Protein AF-A0A350F0K0-F1 (afdb_monomer)

Foldseek 3Di:
DDDDPPPPPDQPDAPPQQADAPVVQVVVLVDDPVLVVQDDPPDHLSRSLVSCVVVVNVSSNVSSVQSRGDPLVNLVVVLVVCVVVVVPDDPVRVVVSVLSVVCNVPVDPVSVVD

Mean predicted aligned error: 8.16 Å

pLDDT: mean 86.48, std 14.52, range [38.59, 97.69]

Sequence (114 aa):
MLSKLLGLVTPAPPLTNVKAPVAELLPRMNASPEAASLYQPGQSTGEYLQLLEKNQKPMESVNLLAHGMPEKDSVKWASESSKMVGDKLTPEDQQAVAAADKWLADPSPANQAA

Solvent-accessible surface area (backbone atoms only — not comparable to full-atom values): 6918 Å² total; per-residue (Å²): 134,92,76,79,87,72,76,76,78,70,78,68,74,78,54,86,65,47,75,55,57,47,82,76,37,50,82,74,39,74,52,51,74,72,61,55,66,69,63,58,93,90,55,49,55,47,59,49,41,52,50,28,57,76,66,72,31,64,68,49,38,50,31,51,55,65,67,20,30,50,68,69,59,50,52,48,52,52,39,57,56,50,57,77,48,51,91,75,52,52,76,68,53,50,49,52,41,51,38,47,52,50,19,72,75,45,80,42,75,72,41,74,76,100

Secondary structure (DSSP, 8-state):
---------PPPPP-TT--S-HHHHTTTTT--HHHHHT--TT--HHHHHHHHHHTT-HHHHHHHHHHHS-HHHHHHHHHHHHHTTGGG--HHHHHHHHHHHHHHH---HHHH--

Radius of gyration: 18.77 Å; Cα contacts (8 Å, |Δi|>4): 92; chains: 1; bounding box: 59×38×41 Å

Structure (mmCIF, N/CA/C/O backbone):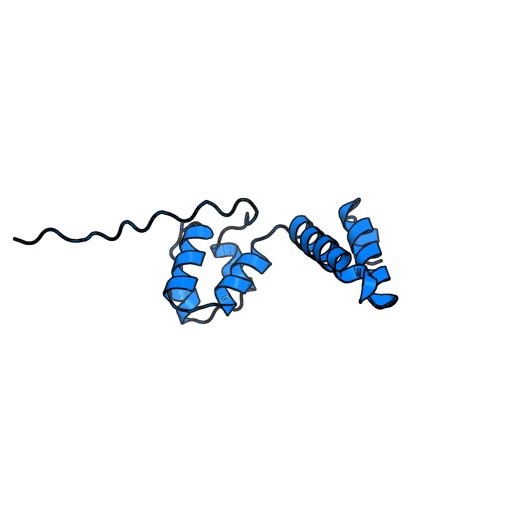
data_AF-A0A350F0K0-F1
#
_entry.id   AF-A0A350F0K0-F1
#
loop_
_atom_site.group_PDB
_atom_site.id
_atom_site.type_symbol
_atom_site.label_atom_id
_atom_site.label_alt_id
_atom_site.label_comp_id
_atom_site.label_asym_id
_atom_site.label_entity_id
_atom_site.label_seq_id
_atom_site.pdbx_PDB_ins_code
_atom_site.Cartn_x
_atom_site.Cartn_y
_atom_site.Cartn_z
_atom_site.occupancy
_atom_site.B_iso_or_equiv
_atom_site.auth_seq_id
_atom_site.auth_comp_id
_atom_site.auth_asym_id
_atom_site.auth_atom_id
_atom_site.pdbx_PDB_model_num
ATOM 1 N N . MET A 1 1 ? -40.916 23.246 15.969 1.00 38.59 1 MET A N 1
ATOM 2 C CA . MET A 1 1 ? -40.594 21.812 16.143 1.00 38.59 1 MET A CA 1
ATOM 3 C C . MET A 1 1 ? -39.728 21.394 14.956 1.00 38.59 1 MET A C 1
ATOM 5 O O . MET A 1 1 ? -40.249 21.238 13.868 1.00 38.59 1 MET A O 1
ATOM 9 N N . LEU A 1 2 ? -38.407 21.589 15.008 1.00 47.00 2 LEU A N 1
ATOM 10 C CA . LEU A 1 2 ? -37.420 20.564 15.393 1.00 47.00 2 LEU A CA 1
ATOM 11 C C . LEU A 1 2 ? -37.638 19.224 14.667 1.00 47.00 2 LEU A C 1
ATOM 13 O O . LEU A 1 2 ? -38.220 18.297 15.216 1.00 47.00 2 LEU A O 1
ATOM 17 N N . SER A 1 3 ? -37.124 19.114 13.443 1.00 39.88 3 SER A N 1
ATOM 18 C CA . SER A 1 3 ? -36.725 17.827 12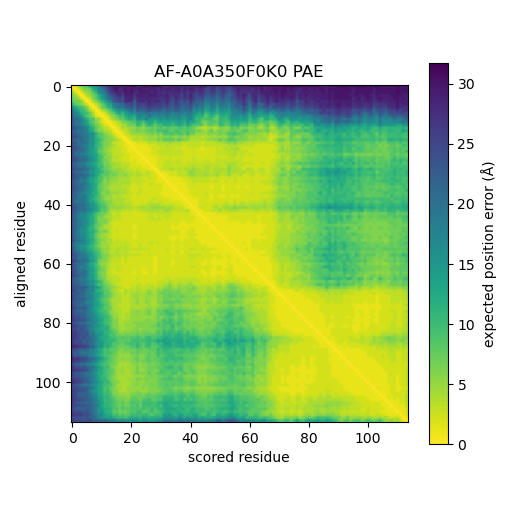.870 1.00 39.88 3 SER A CA 1
ATOM 19 C C . SER A 1 3 ? -35.361 17.994 12.222 1.00 39.88 3 SER A C 1
ATOM 21 O O . SER A 1 3 ? -35.142 18.835 11.355 1.00 39.88 3 SER A O 1
ATOM 23 N N . LYS A 1 4 ? -34.422 17.254 12.800 1.00 46.91 4 LYS A N 1
ATOM 24 C CA . LYS A 1 4 ? -32.991 17.267 12.552 1.00 46.91 4 LYS A CA 1
ATOM 25 C C . LYS A 1 4 ? -32.715 16.901 11.093 1.00 46.91 4 LYS A C 1
ATOM 27 O O . LYS A 1 4 ? -33.122 15.833 10.646 1.00 46.91 4 LYS A O 1
ATOM 32 N N . LEU A 1 5 ? -31.948 17.745 10.407 1.00 44.69 5 LEU A N 1
ATOM 33 C CA . LEU A 1 5 ? -31.092 17.338 9.295 1.00 44.69 5 LEU A CA 1
ATOM 34 C C . LEU A 1 5 ? -30.066 16.340 9.852 1.00 44.69 5 LEU A C 1
ATOM 36 O O . LEU A 1 5 ? -28.963 16.707 10.248 1.00 44.69 5 LEU A O 1
ATOM 40 N N . LEU A 1 6 ? -30.469 15.076 9.975 1.00 46.47 6 LEU A N 1
ATOM 41 C CA . LEU A 1 6 ? -29.542 13.966 10.113 1.00 46.47 6 LEU A CA 1
ATOM 42 C C . LEU A 1 6 ? -28.835 13.861 8.764 1.00 46.47 6 LEU A C 1
ATOM 44 O O . LEU A 1 6 ? -29.379 13.305 7.814 1.00 46.47 6 LEU A O 1
ATOM 48 N N . GLY A 1 7 ? -27.653 14.469 8.670 1.00 42.28 7 GLY A N 1
ATOM 49 C CA . GLY A 1 7 ? -26.710 14.174 7.604 1.00 42.28 7 GLY A CA 1
ATOM 50 C C . GLY A 1 7 ? -26.439 12.678 7.645 1.00 42.28 7 GLY A C 1
ATOM 51 O O . GLY A 1 7 ? -25.726 12.202 8.527 1.00 42.28 7 GLY A O 1
ATOM 52 N N . LEU A 1 8 ? -27.088 11.937 6.750 1.00 41.06 8 LEU A N 1
ATOM 53 C CA . LEU A 1 8 ? -26.816 10.529 6.530 1.00 41.06 8 LEU A CA 1
ATOM 54 C C . LEU A 1 8 ? -25.362 10.449 6.069 1.00 41.06 8 LEU A C 1
ATOM 56 O O . LEU A 1 8 ? -25.057 10.741 4.914 1.00 41.06 8 LEU A O 1
ATOM 60 N N . VAL A 1 9 ? -24.460 10.112 6.995 1.00 51.81 9 VAL A N 1
ATOM 61 C CA . VAL A 1 9 ? -23.130 9.622 6.643 1.00 51.81 9 VAL A CA 1
ATOM 62 C C . VAL A 1 9 ? -23.395 8.348 5.865 1.00 51.81 9 VAL A C 1
ATOM 64 O O . VAL A 1 9 ? -23.792 7.328 6.427 1.00 51.81 9 VAL A O 1
ATOM 67 N N . THR A 1 10 ? -23.305 8.446 4.546 1.00 53.47 10 THR A N 1
ATOM 68 C CA . THR A 1 10 ? -23.336 7.272 3.691 1.00 53.47 10 THR A CA 1
ATOM 69 C C . THR A 1 10 ? -22.094 6.465 4.055 1.00 53.47 10 THR A C 1
ATOM 71 O O . THR A 1 10 ? -21.005 7.043 4.075 1.00 53.47 10 THR A O 1
ATOM 74 N N . PRO A 1 11 ? -22.224 5.177 4.415 1.00 61.97 11 PRO A N 1
ATOM 75 C CA . PRO A 1 11 ? -21.050 4.368 4.699 1.00 61.97 11 PRO A CA 1
ATOM 76 C C . PRO A 1 11 ? -20.166 4.372 3.451 1.00 61.97 11 PRO A C 1
ATOM 78 O O . PRO A 1 11 ? -20.666 4.131 2.348 1.00 61.97 11 PRO A O 1
ATOM 81 N N . ALA A 1 12 ? -18.877 4.699 3.607 1.00 62.34 12 ALA A N 1
ATOM 82 C CA . ALA A 1 12 ? -17.955 4.644 2.482 1.00 62.34 12 ALA A CA 1
ATOM 83 C C . ALA A 1 12 ? -17.977 3.231 1.885 1.00 62.34 12 ALA A C 1
ATOM 85 O O . ALA A 1 12 ? -18.099 2.249 2.630 1.00 62.34 12 ALA A O 1
ATOM 86 N N . PRO A 1 13 ? -17.879 3.114 0.552 1.00 66.69 13 PRO A N 1
ATOM 87 C CA . PRO A 1 13 ? -17.793 1.816 -0.086 1.00 66.69 13 PRO A CA 1
ATOM 88 C C . PRO A 1 13 ? -16.628 1.017 0.517 1.00 66.69 13 PRO A C 1
ATOM 90 O O . PRO A 1 13 ? -15.599 1.597 0.883 1.00 66.69 13 PRO A O 1
ATOM 93 N N . PRO A 1 14 ? -16.776 -0.309 0.647 1.00 70.56 14 PRO A N 1
ATOM 94 C CA . PRO A 1 14 ? -15.747 -1.138 1.248 1.00 70.56 14 PRO A CA 1
ATOM 95 C C . PRO A 1 14 ? -14.453 -1.045 0.435 1.00 70.56 14 PRO A C 1
ATOM 97 O O . PRO A 1 14 ? -14.461 -1.153 -0.793 1.00 70.56 14 PRO A O 1
ATOM 100 N N . LEU A 1 15 ? -13.328 -0.877 1.130 1.00 80.12 15 LEU A N 1
ATOM 101 C CA . LEU A 1 15 ? -12.002 -0.931 0.521 1.00 80.12 15 LEU A CA 1
ATOM 102 C C . LEU A 1 15 ? -11.700 -2.387 0.143 1.00 80.12 15 LEU A C 1
ATOM 104 O O . LEU A 1 15 ? -11.304 -3.184 0.986 1.00 80.12 15 LEU A O 1
ATOM 108 N N . THR A 1 16 ? -11.894 -2.756 -1.123 1.00 79.38 16 THR A N 1
ATOM 109 C CA . THR A 1 16 ? -11.771 -4.157 -1.576 1.00 79.38 16 THR A CA 1
ATOM 110 C C . THR A 1 16 ? -10.337 -4.684 -1.570 1.00 79.38 16 THR A C 1
ATOM 112 O O . THR A 1 16 ? -10.121 -5.891 -1.458 1.00 79.38 16 THR A O 1
ATOM 115 N N . ASN A 1 17 ? -9.356 -3.786 -1.681 1.00 78.62 17 ASN A N 1
ATOM 116 C CA . ASN A 1 17 ? -7.938 -4.138 -1.761 1.00 78.62 17 ASN A CA 1
ATOM 117 C C . ASN A 1 17 ? -7.205 -3.980 -0.424 1.00 78.62 17 ASN A C 1
ATOM 119 O O . ASN A 1 17 ? -6.057 -4.393 -0.320 1.00 78.62 17 ASN A O 1
ATOM 123 N N . VAL A 1 18 ? -7.851 -3.423 0.605 1.00 83.88 18 VAL A N 1
ATOM 124 C CA . VAL A 1 18 ? -7.279 -3.333 1.952 1.00 83.88 18 VAL A CA 1
ATOM 125 C C . VAL A 1 18 ? -7.859 -4.458 2.796 1.00 83.88 18 VAL A C 1
ATOM 127 O O . VAL A 1 18 ? -9.027 -4.422 3.172 1.00 83.88 18 VAL A O 1
ATOM 130 N N . LYS A 1 19 ? -7.048 -5.487 3.052 1.00 80.62 19 LYS A N 1
ATOM 131 C CA . LYS A 1 19 ? -7.514 -6.746 3.661 1.00 80.62 19 LYS A CA 1
ATOM 132 C C . LYS A 1 19 ? -7.128 -6.894 5.129 1.00 80.62 19 LYS A C 1
ATOM 134 O O . LYS A 1 19 ? -7.759 -7.668 5.841 1.00 80.62 19 LYS A O 1
ATOM 139 N N . ALA A 1 20 ? -6.096 -6.182 5.571 1.00 85.31 20 ALA A N 1
ATOM 140 C CA . ALA A 1 20 ? -5.612 -6.275 6.940 1.00 85.31 20 ALA A CA 1
ATOM 141 C C . ALA A 1 20 ? -6.556 -5.549 7.926 1.00 85.31 20 ALA A C 1
ATOM 143 O O . ALA A 1 20 ? -6.992 -4.427 7.635 1.00 85.31 20 ALA A O 1
ATOM 144 N N . PRO A 1 21 ? -6.856 -6.145 9.096 1.00 88.88 21 PRO A N 1
ATOM 145 C CA . PRO A 1 21 ? -7.576 -5.473 10.174 1.00 88.88 21 PRO A CA 1
ATOM 146 C C . PRO A 1 21 ? -6.814 -4.250 10.692 1.00 88.88 21 PRO A C 1
ATOM 148 O O . PRO A 1 21 ? -5.600 -4.302 10.877 1.00 88.88 21 PRO A O 1
ATOM 151 N N . VAL A 1 22 ? -7.527 -3.173 11.035 1.00 89.75 22 VAL A N 1
ATOM 152 C CA . VAL A 1 22 ? -6.918 -1.930 11.553 1.00 89.75 22 VAL A CA 1
ATOM 153 C C . VAL A 1 22 ? -6.015 -2.183 12.765 1.00 89.75 22 VAL A C 1
ATOM 155 O O . VAL A 1 22 ? -4.926 -1.620 12.845 1.00 89.75 22 VAL A O 1
ATOM 158 N N . ALA A 1 23 ? -6.416 -3.078 13.674 1.00 89.94 23 ALA A N 1
ATOM 159 C CA . ALA A 1 23 ? -5.618 -3.442 14.847 1.00 89.94 23 ALA A CA 1
ATOM 160 C C . ALA A 1 23 ? -4.209 -3.961 14.497 1.00 89.94 23 ALA A C 1
ATOM 162 O O . ALA A 1 23 ? -3.265 -3.698 15.237 1.00 89.94 23 ALA A O 1
ATOM 163 N N . GLU A 1 24 ? -4.054 -4.665 13.373 1.00 89.62 24 GLU A N 1
ATOM 164 C CA . GLU A 1 24 ? -2.758 -5.175 12.904 1.00 89.62 24 GLU A CA 1
ATOM 165 C C . GLU A 1 24 ? -1.917 -4.091 12.215 1.00 89.62 24 GLU A C 1
ATOM 167 O O . GLU A 1 24 ? -0.690 -4.195 12.143 1.00 89.62 24 GLU A O 1
ATOM 172 N N . LEU A 1 25 ? -2.574 -3.044 11.712 1.00 89.19 25 LEU A N 1
ATOM 173 C CA . LEU A 1 25 ? -1.947 -1.939 10.992 1.00 89.19 25 LEU A CA 1
ATOM 174 C C . LEU A 1 25 ? -1.444 -0.840 11.925 1.00 89.19 25 LEU A C 1
ATOM 176 O O . LEU A 1 25 ? -0.398 -0.256 11.649 1.00 89.19 25 LEU A O 1
ATOM 180 N N . LEU A 1 26 ? -2.132 -0.588 13.043 1.00 89.19 26 LEU A N 1
ATOM 181 C CA . LEU A 1 26 ? -1.790 0.484 13.985 1.00 89.19 26 LEU A CA 1
ATOM 182 C C . LEU A 1 26 ? -0.302 0.517 14.395 1.00 89.19 26 LEU A C 1
ATOM 184 O O . LEU A 1 26 ? 0.284 1.600 14.337 1.00 89.19 26 LEU A O 1
ATOM 188 N N . PRO A 1 27 ? 0.359 -0.615 14.727 1.00 89.06 27 PRO A N 1
ATOM 189 C CA . PRO A 1 27 ? 1.783 -0.605 15.070 1.00 89.06 27 PRO A CA 1
ATOM 190 C C . PRO A 1 27 ? 2.705 -0.241 13.895 1.00 89.06 27 PRO A C 1
ATOM 192 O O . PRO A 1 27 ? 3.824 0.209 14.114 1.00 89.06 27 PRO A O 1
ATOM 195 N N . ARG A 1 28 ? 2.257 -0.452 12.650 1.00 88.38 28 ARG A N 1
ATOM 196 C CA . ARG A 1 28 ? 3.033 -0.198 11.422 1.00 88.38 28 ARG A CA 1
ATOM 197 C C . ARG A 1 28 ? 2.872 1.236 10.926 1.00 88.38 28 ARG A C 1
ATOM 199 O O . ARG A 1 28 ? 3.797 1.791 10.355 1.00 88.38 28 ARG A O 1
ATOM 206 N N . MET A 1 29 ? 1.713 1.840 11.186 1.00 88.19 29 MET A N 1
ATOM 207 C CA . MET A 1 29 ? 1.349 3.168 10.691 1.00 88.19 29 MET A CA 1
ATOM 208 C C . MET A 1 29 ? 2.111 4.327 11.344 1.00 88.19 29 MET A C 1
ATOM 210 O O . MET A 1 29 ? 2.009 5.448 10.845 1.00 88.19 29 MET A O 1
ATOM 214 N N . ASN A 1 30 ? 2.811 4.089 12.462 1.00 85.25 30 ASN A N 1
ATOM 215 C CA . ASN A 1 30 ? 3.396 5.142 13.302 1.00 85.25 30 ASN A CA 1
ATOM 216 C C . ASN A 1 30 ? 2.380 6.270 13.593 1.00 85.25 30 ASN A C 1
ATOM 218 O O . ASN A 1 30 ? 2.663 7.454 13.407 1.00 85.25 30 ASN A O 1
ATOM 222 N N . ALA A 1 31 ? 1.151 5.885 13.953 1.00 87.19 31 ALA A N 1
ATOM 223 C CA . ALA A 1 31 ? 0.046 6.817 14.129 1.00 87.19 31 ALA A CA 1
ATOM 224 C C . ALA A 1 31 ? 0.290 7.748 15.325 1.00 87.19 31 ALA A C 1
ATOM 226 O O . ALA A 1 31 ? 0.749 7.311 16.384 1.00 87.19 31 ALA A O 1
ATOM 227 N N . SER A 1 32 ? -0.077 9.023 15.173 1.00 91.50 32 SER A N 1
ATOM 228 C CA . SER A 1 32 ? -0.106 9.958 16.299 1.00 91.50 32 SER A CA 1
ATOM 229 C C . SER A 1 32 ? -1.045 9.456 17.413 1.00 91.50 32 SER A C 1
ATOM 231 O O . SER A 1 32 ? -2.028 8.766 17.114 1.00 91.50 32 SER A O 1
ATOM 233 N N . PRO A 1 33 ? -0.803 9.792 18.698 1.00 92.12 33 PRO A N 1
ATOM 234 C CA . PRO A 1 33 ? -1.694 9.397 19.793 1.00 92.12 33 PRO A CA 1
ATOM 235 C C . PRO A 1 33 ? -3.151 9.810 19.556 1.00 92.12 33 PRO A C 1
ATOM 237 O O . PRO A 1 33 ? -4.074 9.065 19.891 1.00 92.12 33 PRO A O 1
ATOM 240 N N . GLU A 1 34 ? -3.369 10.965 18.923 1.00 92.75 34 GLU A N 1
ATOM 241 C CA . GLU A 1 34 ? -4.697 11.444 18.550 1.00 92.75 34 GLU A CA 1
ATOM 242 C C . GLU A 1 34 ? -5.346 10.527 17.511 1.00 92.75 34 GLU A C 1
ATOM 244 O O . GLU A 1 34 ? -6.506 10.163 17.669 1.00 92.75 34 GLU A O 1
ATOM 249 N N . ALA A 1 35 ? -4.611 10.122 16.470 1.00 92.75 35 ALA A N 1
ATOM 250 C CA . ALA A 1 35 ? -5.126 9.227 15.436 1.00 92.75 35 ALA A CA 1
ATOM 251 C C . ALA A 1 35 ? -5.382 7.809 15.972 1.00 92.75 35 ALA A C 1
ATOM 253 O O . ALA A 1 35 ? -6.407 7.203 15.650 1.00 92.75 35 ALA A O 1
ATOM 254 N N . ALA A 1 36 ? -4.497 7.292 16.827 1.00 92.25 36 ALA A N 1
ATOM 255 C CA . ALA A 1 36 ? -4.667 5.991 17.471 1.00 92.25 36 ALA A CA 1
ATOM 256 C C . ALA A 1 36 ? -5.916 5.960 18.369 1.00 92.25 36 ALA A C 1
ATOM 258 O O . ALA A 1 36 ? -6.651 4.976 18.374 1.00 92.25 36 ALA A O 1
ATOM 259 N N . SER A 1 37 ? -6.205 7.067 19.062 1.00 94.00 37 SER A N 1
ATOM 260 C CA . SER A 1 37 ? -7.375 7.197 19.943 1.00 94.00 37 SER A CA 1
ATOM 261 C C . SER A 1 37 ? -8.716 7.236 19.197 1.00 94.00 37 SER A C 1
ATOM 263 O O . SER A 1 37 ? -9.764 7.045 19.813 1.00 94.00 37 SER A O 1
ATOM 265 N N . LEU A 1 38 ? -8.711 7.479 17.879 1.00 94.19 38 LEU A N 1
ATOM 266 C CA . LEU A 1 38 ? -9.922 7.431 17.051 1.00 94.19 38 LEU A CA 1
ATOM 267 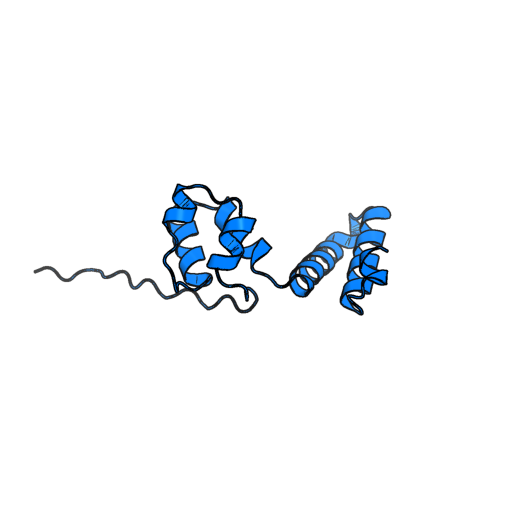C C . LEU A 1 38 ? -10.385 5.996 16.766 1.00 94.19 38 LEU A C 1
ATOM 269 O O . LEU A 1 38 ? -11.561 5.796 16.462 1.00 94.19 38 LEU A O 1
ATOM 273 N N . TYR A 1 39 ? -9.482 5.013 16.843 1.00 94.12 39 TYR A N 1
ATOM 274 C CA . TYR A 1 39 ? -9.807 3.621 16.551 1.00 94.12 39 TYR A CA 1
ATOM 275 C C . TYR A 1 39 ? -10.649 2.999 17.669 1.00 94.12 39 TYR A C 1
ATOM 277 O O . TYR A 1 39 ? -10.365 3.160 18.855 1.00 94.12 39 TYR A O 1
ATOM 285 N N . GLN A 1 40 ? -11.666 2.237 17.276 1.00 92.69 40 GLN A N 1
ATOM 286 C CA . GLN A 1 40 ? -12.476 1.411 18.162 1.00 92.69 40 GLN A CA 1
ATOM 287 C C . GLN A 1 40 ? -12.387 -0.059 17.727 1.00 92.69 40 GLN A C 1
ATOM 289 O O . GLN A 1 40 ? -12.485 -0.344 16.529 1.00 92.69 40 GLN A O 1
ATOM 294 N N . PRO A 1 41 ? -12.239 -1.014 18.666 1.00 90.50 41 PRO A N 1
ATOM 295 C CA . PRO A 1 41 ? -12.209 -2.436 18.337 1.00 90.50 41 PRO A CA 1
ATOM 296 C C . PRO A 1 41 ? -13.412 -2.868 17.491 1.00 90.50 41 PRO A C 1
ATOM 298 O O . PRO A 1 41 ? -14.555 -2.557 17.818 1.00 90.50 41 PRO A O 1
ATOM 301 N N . GLY A 1 42 ? -13.150 -3.607 16.412 1.00 85.44 42 GLY A N 1
ATOM 302 C CA . GLY A 1 42 ? -14.187 -4.102 15.500 1.00 85.44 42 GLY A CA 1
ATOM 303 C C . GLY A 1 42 ? -14.563 -3.143 14.367 1.00 85.44 42 GLY A C 1
ATOM 304 O O . GLY A 1 42 ? -15.342 -3.538 13.504 1.00 85.44 42 GLY A O 1
ATOM 305 N N . GLN A 1 43 ? -13.994 -1.932 14.320 1.00 89.06 43 GLN A N 1
ATOM 306 C CA . GLN A 1 43 ? -14.129 -1.055 13.154 1.00 89.06 43 GLN A CA 1
ATOM 307 C C . GLN A 1 43 ? -13.460 -1.659 11.921 1.00 89.06 43 GLN A C 1
ATOM 309 O O . GLN A 1 43 ? -12.332 -2.157 11.973 1.00 89.06 43 GLN A O 1
ATOM 314 N N . SER A 1 44 ? -14.145 -1.552 10.787 1.00 87.88 44 SER A N 1
ATOM 315 C CA . SER A 1 44 ? -13.563 -1.830 9.482 1.00 87.88 44 SER A CA 1
ATOM 316 C C . SER A 1 44 ? -12.535 -0.764 9.095 1.00 87.88 44 SER A C 1
ATOM 318 O O . SER A 1 44 ? -12.575 0.385 9.544 1.00 87.88 44 SER A O 1
ATOM 320 N N . THR A 1 45 ? -11.634 -1.120 8.183 1.00 89.75 45 THR A N 1
ATOM 321 C CA . THR A 1 45 ? -10.623 -0.188 7.671 1.00 89.75 45 THR A CA 1
ATOM 322 C C . THR A 1 45 ? -11.239 1.020 6.961 1.00 89.75 45 THR A C 1
ATOM 324 O O . THR A 1 45 ? -10.728 2.128 7.091 1.00 89.75 45 THR A O 1
ATOM 327 N N . GLY A 1 46 ? -12.373 0.840 6.274 1.00 90.00 46 GLY A N 1
ATOM 328 C CA . GLY A 1 46 ? -13.101 1.942 5.634 1.00 90.00 46 GLY A CA 1
ATOM 329 C C . GLY A 1 46 ? -13.751 2.910 6.629 1.00 90.00 46 GLY A C 1
ATOM 330 O O . GLY A 1 46 ? -13.790 4.113 6.379 1.00 90.00 46 GLY A O 1
ATOM 331 N N . GLU A 1 47 ? -14.231 2.419 7.774 1.00 91.56 47 GLU A N 1
ATOM 332 C CA . GLU A 1 47 ? -14.757 3.276 8.848 1.00 91.56 47 GLU A CA 1
ATOM 333 C C . GLU A 1 47 ? -13.638 4.055 9.538 1.00 91.56 47 GLU A C 1
ATOM 335 O O . GLU A 1 47 ? -13.781 5.251 9.795 1.00 91.56 47 GLU A O 1
ATOM 340 N N . TYR A 1 48 ? -12.501 3.405 9.795 1.00 93.81 48 TYR A N 1
ATOM 341 C CA . TYR A 1 48 ? -11.354 4.084 10.388 1.00 93.81 48 TYR A CA 1
ATOM 342 C C . TYR A 1 48 ? -10.753 5.136 9.443 1.00 93.81 48 TYR A C 1
ATOM 344 O O . TYR A 1 48 ? -10.455 6.244 9.885 1.00 93.81 48 TYR A O 1
ATOM 352 N N . LEU A 1 49 ? -10.673 4.857 8.135 1.00 93.31 49 LEU A N 1
ATOM 353 C CA . LEU A 1 49 ? -10.241 5.835 7.130 1.00 93.31 49 LEU A CA 1
ATOM 354 C C . LEU A 1 49 ? -11.112 7.102 7.148 1.00 93.31 49 LEU A C 1
ATOM 356 O O . LEU A 1 49 ? -10.579 8.208 7.204 1.00 93.31 49 LEU A O 1
ATOM 360 N N . GLN A 1 50 ? -12.441 6.954 7.186 1.00 93.06 50 GLN A N 1
ATOM 361 C CA . GLN A 1 50 ? -13.358 8.099 7.288 1.00 93.06 50 GLN A CA 1
ATOM 362 C C . GLN A 1 50 ? -13.125 8.923 8.561 1.00 93.06 50 GLN A C 1
ATOM 364 O O . GLN A 1 50 ? -13.238 10.151 8.540 1.00 93.06 50 GLN A O 1
ATOM 369 N N . LEU A 1 51 ? -12.809 8.272 9.686 1.00 94.81 51 LEU A N 1
ATOM 370 C CA . LEU A 1 51 ? -12.479 8.977 10.924 1.00 94.81 51 LEU A CA 1
ATOM 371 C C . LEU A 1 51 ? -11.178 9.765 10.793 1.00 94.81 51 LEU A C 1
ATOM 373 O O . LEU A 1 51 ? -11.138 10.915 11.230 1.00 94.81 51 LEU A O 1
ATOM 377 N N . LEU A 1 52 ? -10.145 9.190 10.178 1.00 95.31 52 LEU A N 1
ATOM 378 C CA . LEU A 1 52 ? -8.887 9.892 9.920 1.00 95.31 52 LEU A CA 1
ATOM 379 C C . LEU A 1 52 ? -9.109 11.115 9.018 1.00 95.31 52 LEU A C 1
ATOM 381 O O . LEU A 1 52 ? -8.666 12.213 9.353 1.00 95.31 52 LEU A O 1
ATOM 385 N N . GLU A 1 53 ? -9.879 10.971 7.938 1.00 94.06 53 GLU A N 1
ATOM 386 C CA . GLU A 1 53 ? -10.218 12.072 7.026 1.00 94.06 53 GLU A CA 1
ATOM 387 C C . GLU A 1 53 ? -11.005 13.184 7.728 1.00 94.06 53 GLU A C 1
ATOM 389 O O . GLU A 1 53 ? -10.639 14.359 7.655 1.00 94.06 53 GLU A O 1
ATOM 394 N N . LYS A 1 54 ? -12.048 12.818 8.484 1.00 95.62 54 LYS A N 1
ATOM 395 C CA . LYS A 1 54 ? -12.874 13.770 9.239 1.00 95.62 54 LYS A CA 1
ATOM 396 C C . LYS A 1 54 ? -12.074 14.539 10.292 1.00 95.62 54 LYS A C 1
ATOM 398 O O . LYS A 1 54 ? -12.411 15.682 10.592 1.00 95.62 54 LYS A O 1
ATOM 403 N N . ASN A 1 55 ? -11.030 13.926 10.847 1.00 96.06 55 ASN A N 1
ATOM 404 C CA . ASN A 1 55 ? -10.139 14.542 11.832 1.00 96.06 55 ASN A CA 1
ATOM 405 C C . ASN A 1 55 ? -8.867 15.138 11.203 1.00 96.06 55 ASN A C 1
ATOM 407 O O . ASN A 1 55 ? -7.928 15.457 11.932 1.00 96.06 55 ASN A O 1
ATOM 411 N N . GLN A 1 56 ? -8.833 15.302 9.874 1.00 95.69 56 GLN A N 1
ATOM 412 C CA . GLN A 1 56 ? -7.721 15.914 9.141 1.00 95.69 56 GLN A CA 1
ATOM 413 C C . GLN A 1 56 ? -6.372 15.237 9.442 1.00 95.69 56 GLN A C 1
ATOM 415 O O . GLN A 1 56 ? -5.370 15.903 9.703 1.00 95.69 56 GLN A O 1
ATOM 420 N N . LYS A 1 57 ? -6.350 13.899 9.393 1.00 96.19 57 LYS A N 1
ATOM 421 C CA . LYS A 1 57 ? -5.166 13.044 9.587 1.00 96.19 57 LYS A CA 1
ATOM 422 C C . LYS A 1 57 ? -4.678 12.437 8.258 1.00 96.19 57 LYS A C 1
ATOM 424 O O . LYS A 1 57 ? -4.732 11.221 8.084 1.00 96.19 57 LYS A O 1
ATOM 429 N N . PRO A 1 58 ? -4.234 13.254 7.278 1.00 92.25 58 PRO A N 1
ATOM 430 C CA . PRO A 1 58 ? -3.938 12.773 5.928 1.00 92.25 58 PRO A CA 1
ATOM 431 C C . PRO A 1 58 ? -2.764 11.790 5.883 1.00 92.25 58 PRO A C 1
ATOM 433 O O . PRO A 1 58 ? -2.796 10.847 5.098 1.00 92.25 58 PRO A O 1
ATOM 436 N N . MET A 1 59 ? -1.745 11.977 6.729 1.00 92.19 59 MET A N 1
ATOM 437 C CA . MET A 1 59 ? -0.591 11.076 6.768 1.00 92.19 59 MET A CA 1
ATOM 438 C C . MET A 1 59 ? -0.982 9.695 7.290 1.00 92.19 59 MET A C 1
ATOM 440 O O . MET A 1 59 ? -0.600 8.686 6.707 1.00 92.19 59 MET A O 1
ATOM 444 N N . GLU A 1 60 ? -1.800 9.629 8.338 1.00 94.81 60 GLU A N 1
ATOM 445 C CA . GLU A 1 60 ? -2.319 8.364 8.842 1.00 94.81 60 GLU A CA 1
ATOM 446 C C . GLU A 1 60 ? -3.287 7.702 7.857 1.00 94.81 60 GLU A C 1
ATOM 448 O O . GLU A 1 60 ? -3.254 6.481 7.734 1.00 94.81 60 GLU A O 1
ATOM 453 N N . SER A 1 61 ? -4.090 8.466 7.106 1.00 92.69 61 SER A N 1
ATOM 454 C CA . SER A 1 61 ? -4.904 7.912 6.012 1.00 92.69 61 SER A CA 1
ATOM 455 C C . SER A 1 61 ? -4.032 7.239 4.949 1.00 92.69 61 SER A C 1
ATOM 457 O O . SER A 1 61 ? -4.310 6.110 4.546 1.00 92.69 61 SER A O 1
ATOM 459 N N . VAL A 1 62 ? -2.943 7.895 4.528 1.00 89.94 62 VAL A N 1
ATOM 460 C CA . VAL A 1 62 ? -1.977 7.317 3.580 1.00 89.94 62 VAL A CA 1
ATOM 461 C C . VAL A 1 62 ? -1.326 6.067 4.168 1.00 89.94 62 VAL A C 1
ATOM 463 O O . VAL A 1 62 ? -1.295 5.035 3.502 1.00 89.94 62 VAL A O 1
ATOM 466 N N . ASN A 1 63 ? -0.873 6.113 5.422 1.00 91.25 63 ASN A N 1
ATOM 467 C CA . ASN A 1 63 ? -0.225 4.973 6.073 1.00 91.25 63 ASN A CA 1
ATOM 468 C C . ASN A 1 63 ? -1.182 3.785 6.247 1.00 91.25 63 ASN A C 1
ATOM 470 O O . ASN A 1 63 ? -0.777 2.639 6.056 1.00 91.25 63 ASN A O 1
ATOM 474 N N . LEU A 1 64 ? -2.454 4.037 6.568 1.00 91.88 64 LEU A N 1
ATOM 475 C CA . LEU A 1 64 ? -3.483 3.003 6.672 1.00 91.88 64 LEU A CA 1
ATOM 476 C C . LEU A 1 64 ? -3.646 2.256 5.345 1.00 91.88 64 LEU A C 1
ATOM 478 O O . LEU A 1 64 ? -3.662 1.026 5.322 1.00 91.88 64 LEU A O 1
ATOM 482 N N . LEU A 1 65 ? -3.736 2.999 4.240 1.00 88.94 65 LEU A N 1
ATOM 483 C CA . LEU A 1 65 ? -3.864 2.427 2.901 1.00 88.94 65 LEU A CA 1
ATOM 484 C C . LEU A 1 65 ? -2.579 1.708 2.467 1.00 88.94 65 LEU A C 1
ATOM 486 O O . LEU A 1 65 ? -2.650 0.594 1.951 1.00 88.94 65 LEU A O 1
ATOM 490 N N . ALA A 1 66 ? -1.416 2.307 2.730 1.00 85.31 66 ALA A N 1
ATOM 491 C CA . ALA A 1 66 ? -0.115 1.761 2.357 1.00 85.31 66 ALA A CA 1
ATOM 492 C C . ALA A 1 66 ? 0.182 0.428 3.060 1.00 85.31 66 ALA A C 1
ATOM 494 O O . ALA A 1 66 ? 0.640 -0.517 2.422 1.00 85.31 66 ALA A O 1
ATOM 495 N N . HIS A 1 67 ? -0.108 0.326 4.361 1.00 87.56 67 HIS A N 1
ATOM 496 C CA . HIS A 1 67 ? 0.116 -0.907 5.120 1.00 87.56 67 HIS A CA 1
ATOM 497 C C . HIS A 1 67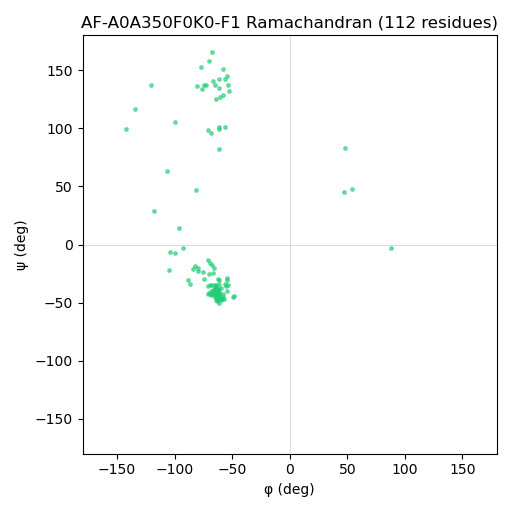 ? -1.031 -1.914 5.004 1.00 87.56 67 HIS A C 1
ATOM 499 O O . HIS A 1 67 ? -0.831 -3.096 5.284 1.00 87.56 67 HIS A O 1
ATOM 505 N N . GLY A 1 68 ? -2.227 -1.457 4.630 1.00 88.50 68 GLY A N 1
ATOM 506 C CA . GLY A 1 68 ? -3.425 -2.286 4.535 1.00 88.50 68 GLY A CA 1
ATOM 507 C C . GLY A 1 68 ? -3.528 -3.126 3.261 1.00 88.50 68 GLY A C 1
ATOM 508 O O . GLY A 1 68 ? -4.270 -4.116 3.236 1.00 88.50 68 GLY A O 1
ATOM 509 N N . MET A 1 69 ? -2.801 -2.743 2.213 1.00 86.69 69 MET A N 1
ATOM 510 C CA . MET A 1 69 ? -2.783 -3.444 0.934 1.00 86.69 69 MET A CA 1
ATOM 511 C C . MET A 1 69 ? -1.856 -4.674 0.991 1.00 86.69 69 MET A C 1
ATOM 513 O O . MET A 1 69 ? -0.755 -4.585 1.541 1.00 86.69 69 MET A O 1
ATOM 517 N N . PRO A 1 70 ? -2.271 -5.837 0.446 1.00 86.62 70 PRO A N 1
ATOM 518 C CA . PRO A 1 70 ? -1.395 -6.995 0.317 1.00 86.62 70 PRO A CA 1
ATOM 519 C C . PRO A 1 70 ? -0.109 -6.627 -0.417 1.00 86.62 70 PRO A C 1
ATOM 521 O O . PRO A 1 70 ? -0.162 -5.967 -1.449 1.00 86.62 70 PRO A O 1
ATOM 524 N N . GLU A 1 71 ? 1.034 -7.111 0.071 1.00 86.06 71 GLU A N 1
ATOM 525 C CA . GLU A 1 71 ? 2.360 -6.803 -0.486 1.00 86.06 71 GLU A CA 1
ATOM 526 C C . GLU A 1 71 ? 2.407 -6.975 -2.011 1.00 86.06 71 GLU A C 1
ATOM 528 O O . GLU A 1 71 ? 2.871 -6.092 -2.729 1.00 86.06 71 GLU A O 1
ATOM 533 N N . LYS A 1 72 ? 1.825 -8.071 -2.516 1.00 90.31 72 LYS A N 1
ATOM 534 C CA . LYS A 1 72 ? 1.747 -8.339 -3.954 1.00 90.31 72 LYS A CA 1
ATOM 535 C C . LYS A 1 72 ? 0.982 -7.265 -4.728 1.00 90.31 72 LYS A C 1
ATOM 537 O O . LYS A 1 72 ? 1.421 -6.8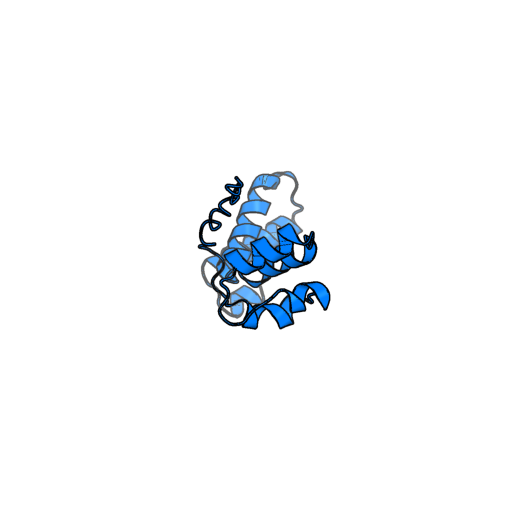55 -5.800 1.00 90.31 72 LYS A O 1
ATOM 542 N N . ASP A 1 73 ? -0.139 -6.804 -4.189 1.00 89.25 73 ASP A N 1
ATOM 543 C CA . ASP A 1 73 ? -0.960 -5.774 -4.823 1.00 89.25 73 ASP A CA 1
ATOM 544 C C . ASP A 1 73 ? -0.251 -4.408 -4.763 1.00 89.25 73 ASP A C 1
ATOM 546 O O . ASP A 1 73 ? -0.278 -3.662 -5.742 1.00 89.25 73 ASP A O 1
ATOM 550 N N . SER A 1 74 ? 0.476 -4.126 -3.675 1.00 87.75 74 SER A N 1
ATOM 551 C CA . SER A 1 74 ? 1.296 -2.918 -3.520 1.00 87.75 74 SER A CA 1
ATOM 552 C C . SER A 1 74 ? 2.432 -2.845 -4.541 1.00 87.75 74 SER A C 1
ATOM 554 O O . SER A 1 74 ? 2.593 -1.828 -5.217 1.00 87.75 74 SER A O 1
ATOM 556 N N . VAL A 1 75 ? 3.197 -3.931 -4.702 1.00 92.00 75 VAL A N 1
ATOM 557 C CA . VAL A 1 75 ? 4.284 -4.006 -5.694 1.00 92.00 75 VAL A CA 1
ATOM 558 C C . VAL A 1 75 ? 3.727 -3.908 -7.115 1.00 92.00 75 VAL A C 1
ATOM 560 O O . VAL A 1 75 ? 4.306 -3.222 -7.958 1.00 92.00 75 VAL A O 1
ATOM 563 N N . LYS A 1 76 ? 2.568 -4.528 -7.381 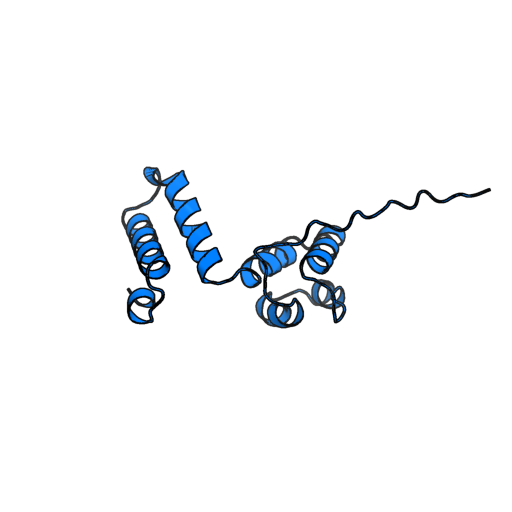1.00 93.06 76 LYS A N 1
ATOM 564 C CA . LYS A 1 76 ? 1.892 -4.437 -8.680 1.00 93.06 76 LYS A CA 1
ATOM 565 C C . LYS A 1 76 ? 1.507 -3.003 -9.010 1.00 93.06 76 LYS A C 1
ATOM 567 O O . LYS A 1 76 ? 1.847 -2.525 -10.088 1.00 93.06 76 LYS A O 1
ATOM 572 N N . TRP A 1 77 ? 0.845 -2.319 -8.081 1.00 90.19 77 TRP A N 1
ATOM 573 C CA . TRP A 1 77 ? 0.453 -0.926 -8.263 1.00 90.19 77 TRP A CA 1
ATOM 574 C C . TRP A 1 77 ? 1.664 -0.022 -8.530 1.00 90.19 77 TRP A C 1
ATOM 576 O O . TRP A 1 77 ? 1.615 0.809 -9.438 1.00 90.19 77 TRP A O 1
ATOM 586 N N . ALA A 1 78 ? 2.765 -0.212 -7.794 1.00 91.25 78 ALA A N 1
ATOM 587 C CA . ALA A 1 78 ? 3.990 0.558 -7.991 1.00 91.25 78 ALA A CA 1
ATOM 588 C C . ALA A 1 78 ? 4.615 0.297 -9.374 1.00 91.25 78 ALA A C 1
ATOM 590 O O . ALA A 1 78 ? 4.908 1.246 -10.097 1.00 91.25 78 ALA A O 1
ATOM 591 N N . SER A 1 79 ? 4.748 -0.973 -9.779 1.00 95.38 79 SER A N 1
ATOM 592 C CA . SER A 1 79 ? 5.264 -1.348 -11.105 1.00 95.38 79 SER A CA 1
ATOM 593 C C . SER A 1 79 ? 4.405 -0.772 -12.240 1.00 95.38 79 SER A C 1
ATOM 595 O O . SER A 1 79 ? 4.927 -0.152 -13.168 1.00 95.38 79 SER A O 1
ATOM 597 N N . GLU A 1 80 ? 3.078 -0.918 -12.160 1.00 95.38 80 GLU A N 1
ATOM 598 C CA . GLU A 1 80 ? 2.144 -0.383 -13.160 1.00 95.38 80 GLU A CA 1
ATOM 599 C C . GLU A 1 80 ? 2.197 1.148 -13.233 1.00 95.38 80 GLU A C 1
ATOM 601 O O . GLU A 1 80 ? 2.245 1.701 -14.332 1.00 95.38 80 GLU A O 1
ATOM 606 N N . SER A 1 81 ? 2.276 1.832 -12.089 1.00 93.75 81 SER A N 1
ATOM 607 C CA . SER A 1 81 ? 2.393 3.294 -12.031 1.00 93.75 81 SER A CA 1
ATOM 608 C C . SER A 1 81 ? 3.698 3.790 -12.658 1.00 93.75 81 SER A C 1
ATOM 610 O O . SER A 1 81 ? 3.677 4.730 -13.453 1.00 93.75 81 SER A O 1
ATOM 612 N N . SER A 1 82 ? 4.828 3.136 -12.371 1.00 95.50 82 SER A N 1
ATOM 613 C CA . SER A 1 82 ? 6.125 3.486 -12.965 1.00 95.50 82 SER A CA 1
ATOM 614 C C . SER A 1 82 ? 6.121 3.326 -14.485 1.00 95.50 82 SER A C 1
ATOM 616 O O . SER A 1 82 ? 6.632 4.184 -15.203 1.00 95.50 82 SER A O 1
ATOM 618 N N . LYS A 1 83 ? 5.473 2.278 -15.008 1.00 96.00 83 LYS A N 1
ATOM 619 C CA . LYS A 1 83 ? 5.344 2.059 -16.459 1.00 96.00 83 LYS A CA 1
ATOM 620 C C . LYS A 1 83 ? 4.574 3.172 -17.169 1.00 96.00 83 LYS A 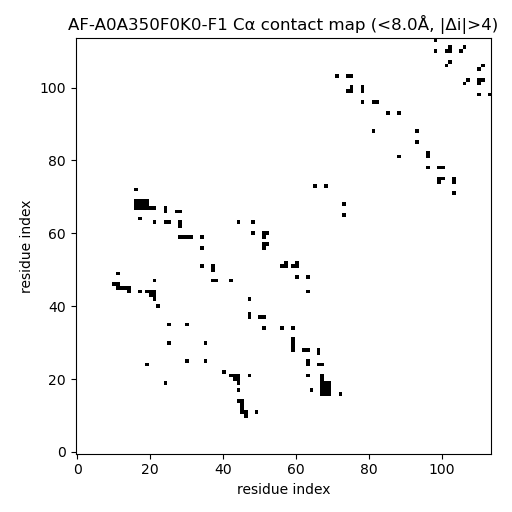C 1
ATOM 622 O O . LYS A 1 83 ? 4.868 3.452 -18.329 1.00 96.00 83 LYS A O 1
ATOM 627 N N . MET A 1 84 ? 3.628 3.837 -16.496 1.00 96.75 84 MET A N 1
ATOM 628 C CA . MET A 1 84 ? 2.883 4.967 -17.077 1.00 96.75 84 MET A CA 1
ATOM 629 C C . MET A 1 84 ? 3.762 6.193 -17.358 1.00 96.75 84 MET A C 1
ATOM 631 O O . MET A 1 84 ? 3.377 7.040 -18.160 1.00 96.75 84 MET A O 1
ATOM 635 N N . VAL A 1 85 ? 4.929 6.287 -16.718 1.00 95.00 85 VAL A N 1
ATOM 636 C CA . VAL A 1 85 ? 5.922 7.357 -16.911 1.00 95.00 85 VAL A CA 1
ATOM 637 C C . VAL A 1 85 ? 7.250 6.801 -17.432 1.00 95.00 85 VAL A C 1
ATOM 639 O O . VAL A 1 85 ? 8.314 7.354 -17.158 1.00 95.00 85 VAL A O 1
ATOM 642 N N . GLY A 1 86 ? 7.192 5.683 -18.167 1.00 92.69 86 GLY A N 1
ATOM 643 C CA . GLY A 1 86 ? 8.357 4.912 -18.608 1.00 92.69 86 GLY A CA 1
ATOM 644 C C . GLY A 1 86 ? 9.417 5.715 -19.370 1.00 92.69 86 GLY A C 1
ATOM 645 O O . GLY A 1 86 ? 10.600 5.405 -19.283 1.00 92.69 86 GLY A O 1
ATOM 646 N N . ASP A 1 87 ? 9.013 6.777 -20.069 1.00 94.88 87 ASP A N 1
ATOM 647 C CA . ASP A 1 87 ? 9.890 7.695 -20.804 1.00 94.88 87 ASP A CA 1
ATOM 648 C C . ASP A 1 87 ? 10.797 8.548 -19.902 1.00 94.88 87 ASP A C 1
ATOM 650 O O . ASP A 1 87 ? 11.792 9.102 -20.368 1.00 94.88 87 ASP A O 1
ATOM 654 N N . LYS A 1 88 ? 10.467 8.646 -18.611 1.00 96.31 88 LYS A N 1
ATOM 655 C CA . LYS A 1 88 ? 11.198 9.431 -17.606 1.00 96.31 88 LYS A CA 1
ATOM 656 C C . LYS A 1 88 ? 12.058 8.576 -16.6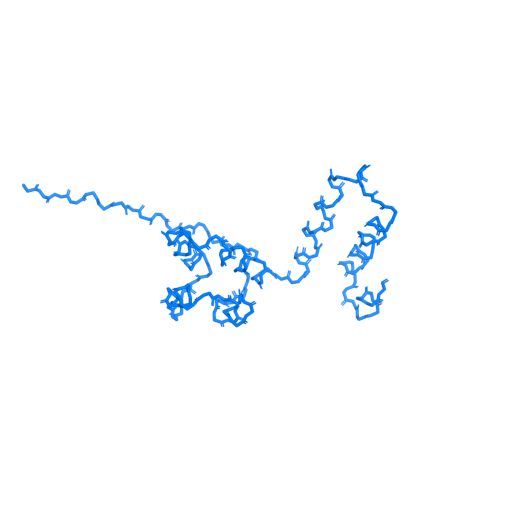80 1.00 96.31 88 LYS A C 1
ATOM 658 O O . LYS A 1 88 ? 12.775 9.138 -15.857 1.00 96.31 88 LYS A O 1
ATOM 663 N N . LEU A 1 89 ? 11.963 7.251 -16.785 1.00 96.50 89 LEU A N 1
ATOM 664 C CA . LEU A 1 89 ? 12.692 6.326 -15.923 1.00 96.50 89 LEU A CA 1
ATOM 665 C C . LEU A 1 89 ? 14.163 6.248 -16.332 1.00 96.50 89 LEU A C 1
ATOM 667 O O . LEU A 1 89 ? 14.474 6.075 -17.516 1.00 96.50 89 LEU A O 1
ATOM 671 N N . THR A 1 90 ? 15.064 6.311 -15.351 1.00 97.69 90 THR A N 1
ATOM 672 C CA . THR A 1 90 ? 16.479 6.006 -15.589 1.00 97.69 90 THR A CA 1
ATOM 673 C C . THR A 1 90 ? 16.657 4.514 -15.915 1.00 97.69 90 THR A C 1
ATOM 675 O O . THR A 1 90 ? 15.748 3.710 -15.677 1.00 97.69 90 THR A O 1
ATOM 678 N N . PRO A 1 91 ? 17.814 4.087 -16.449 1.00 96.88 91 PRO A N 1
ATOM 679 C CA . PRO A 1 91 ? 18.097 2.662 -16.620 1.00 96.88 91 PRO A CA 1
ATOM 680 C C . PRO A 1 91 ? 17.968 1.854 -15.318 1.00 96.88 91 PRO A C 1
ATOM 682 O O . PRO A 1 91 ? 17.505 0.716 -15.347 1.00 96.88 91 PRO A O 1
ATOM 685 N N . GLU A 1 92 ? 18.337 2.436 -14.176 1.00 96.31 92 GLU A N 1
ATOM 686 C CA . GLU A 1 92 ? 18.216 1.812 -12.856 1.00 96.31 92 GLU A CA 1
ATOM 687 C C . GLU A 1 92 ? 16.746 1.646 -12.441 1.00 96.31 92 GLU A C 1
ATOM 689 O O . GLU A 1 92 ? 16.351 0.570 -11.991 1.00 96.31 92 GLU A O 1
ATOM 694 N N . ASP A 1 93 ? 15.909 2.663 -12.666 1.00 96.44 93 ASP A N 1
ATOM 695 C CA . ASP A 1 93 ? 14.467 2.572 -12.406 1.00 96.44 93 ASP A CA 1
ATOM 696 C C . ASP A 1 93 ? 13.806 1.493 -13.278 1.00 96.44 93 ASP A C 1
ATOM 698 O O . ASP A 1 93 ? 12.956 0.730 -12.817 1.00 96.44 93 ASP A O 1
ATOM 702 N N . GLN A 1 94 ? 14.215 1.387 -14.547 1.00 96.62 94 GLN A N 1
ATOM 703 C CA . GLN A 1 94 ? 13.722 0.352 -15.460 1.00 96.62 94 GLN A CA 1
ATOM 704 C C . GLN A 1 94 ? 14.096 -1.057 -14.977 1.00 96.62 94 GLN A C 1
ATOM 706 O O . GLN A 1 94 ? 13.273 -1.973 -15.057 1.00 96.62 94 GLN A O 1
ATOM 711 N N . GLN A 1 95 ? 15.306 -1.236 -14.435 1.00 95.88 95 GLN A N 1
ATOM 712 C CA . GLN A 1 95 ? 15.723 -2.498 -13.817 1.00 95.88 95 GLN A CA 1
ATOM 713 C C . GLN A 1 95 ? 14.883 -2.821 -12.578 1.00 95.88 95 GLN A C 1
ATOM 715 O O . GLN A 1 95 ? 14.438 -3.960 -12.435 1.00 95.88 95 GLN A O 1
ATOM 720 N N . ALA A 1 96 ? 14.595 -1.829 -11.730 1.00 95.44 96 ALA A N 1
ATOM 721 C CA . ALA A 1 96 ? 13.735 -2.010 -10.562 1.00 95.44 96 ALA A CA 1
ATOM 722 C C . ALA A 1 96 ? 12.307 -2.435 -10.952 1.00 95.44 96 ALA A C 1
ATOM 724 O O . ALA A 1 96 ? 11.742 -3.345 -10.344 1.00 95.44 96 ALA A O 1
ATOM 725 N N . VAL A 1 97 ? 11.736 -1.842 -12.008 1.00 96.50 97 VAL A N 1
ATOM 726 C CA . VAL A 1 97 ? 10.427 -2.253 -12.550 1.00 96.50 97 VAL A CA 1
ATOM 727 C C . VAL A 1 97 ? 10.468 -3.696 -13.068 1.00 96.50 97 VAL A C 1
ATOM 729 O O . VAL A 1 97 ? 9.553 -4.472 -12.791 1.00 96.50 97 VAL A O 1
ATOM 732 N N . ALA A 1 98 ? 11.533 -4.092 -13.771 1.00 95.94 98 ALA A N 1
ATOM 733 C CA . ALA A 1 98 ? 11.690 -5.460 -14.265 1.00 95.94 98 ALA A CA 1
ATOM 734 C C . ALA A 1 98 ? 11.844 -6.488 -13.126 1.00 95.94 98 ALA A C 1
ATOM 736 O O . ALA A 1 98 ? 11.264 -7.575 -13.193 1.00 95.94 98 ALA A O 1
ATOM 737 N N . ALA A 1 99 ? 12.585 -6.146 -12.069 1.00 96.44 99 ALA A N 1
ATOM 738 C CA . ALA A 1 99 ? 12.711 -6.974 -10.872 1.00 96.44 99 ALA A CA 1
ATOM 739 C C . ALA A 1 99 ? 11.359 -7.128 -10.155 1.00 96.44 99 ALA A C 1
ATOM 741 O O . ALA A 1 99 ? 10.948 -8.249 -9.845 1.00 96.44 99 ALA A O 1
ATOM 742 N N . ALA A 1 100 ? 10.614 -6.028 -9.992 1.00 96.25 100 ALA A N 1
ATOM 743 C CA . ALA A 1 100 ? 9.263 -6.052 -9.438 1.00 96.25 100 ALA A CA 1
ATOM 744 C C . ALA A 1 100 ? 8.325 -6.958 -10.255 1.00 96.25 100 ALA A C 1
ATOM 746 O O . ALA A 1 100 ? 7.622 -7.787 -9.682 1.00 96.25 100 ALA A O 1
ATOM 747 N N . ASP A 1 101 ? 8.350 -6.877 -11.589 1.00 96.38 101 ASP A N 1
ATOM 748 C CA . ASP A 1 101 ? 7.550 -7.741 -12.468 1.00 96.38 101 ASP A CA 1
ATOM 749 C C . ASP A 1 101 ? 7.908 -9.222 -12.342 1.00 96.38 101 ASP A C 1
ATOM 751 O O . ASP A 1 101 ? 7.024 -10.084 -12.309 1.00 96.38 101 ASP A O 1
ATOM 755 N N . LYS A 1 102 ? 9.204 -9.524 -12.231 1.00 96.62 102 LYS A N 1
ATOM 756 C CA . LYS A 1 102 ? 9.685 -10.887 -12.016 1.00 96.62 102 LYS A CA 1
ATOM 757 C C . LYS A 1 102 ? 9.190 -11.442 -10.681 1.00 96.62 102 LYS A C 1
ATOM 759 O O . LYS A 1 102 ? 8.677 -12.560 -10.641 1.00 96.62 102 LYS A O 1
ATOM 764 N N . TRP A 1 103 ? 9.281 -10.653 -9.613 1.00 97.19 103 TRP A N 1
ATOM 765 C CA . TRP A 1 103 ? 8.760 -11.033 -8.302 1.00 97.19 103 TRP A CA 1
ATOM 766 C C . TRP A 1 103 ? 7.227 -11.170 -8.301 1.00 97.19 103 TRP A C 1
ATOM 768 O O . TRP A 1 103 ? 6.681 -12.087 -7.695 1.00 97.19 103 TRP A O 1
ATOM 778 N N . LEU A 1 104 ? 6.496 -10.330 -9.041 1.00 96.00 104 LEU A N 1
ATOM 779 C CA . LEU A 1 104 ? 5.038 -10.447 -9.170 1.00 96.00 104 LEU A CA 1
ATOM 780 C C . LEU A 1 104 ? 4.604 -11.748 -9.861 1.00 96.00 104 LEU A C 1
ATOM 782 O O . LEU A 1 104 ? 3.553 -12.309 -9.511 1.00 96.00 104 LEU A O 1
ATOM 786 N N . ALA A 1 105 ? 5.395 -12.222 -10.829 1.00 96.31 105 ALA A N 1
ATOM 787 C CA . ALA A 1 105 ? 5.183 -13.499 -11.504 1.00 96.31 105 ALA A CA 1
ATOM 788 C C . ALA A 1 105 ? 5.485 -14.695 -10.583 1.00 96.31 105 ALA A C 1
ATOM 790 O O . ALA A 1 105 ? 4.698 -15.641 -10.546 1.00 96.31 105 ALA A O 1
ATOM 791 N N . ASP A 1 106 ? 6.570 -14.625 -9.806 1.00 95.75 106 ASP A N 1
ATOM 792 C CA . ASP A 1 106 ? 6.968 -15.632 -8.816 1.00 95.75 106 ASP A CA 1
ATOM 793 C C . ASP A 1 106 ? 7.572 -14.959 -7.562 1.00 95.75 106 ASP A C 1
ATOM 795 O O . ASP A 1 106 ? 8.752 -14.592 -7.582 1.00 95.75 106 ASP A O 1
ATOM 799 N N . PRO A 1 107 ? 6.803 -14.797 -6.464 1.00 93.44 107 PRO A N 1
ATOM 800 C CA . PRO A 1 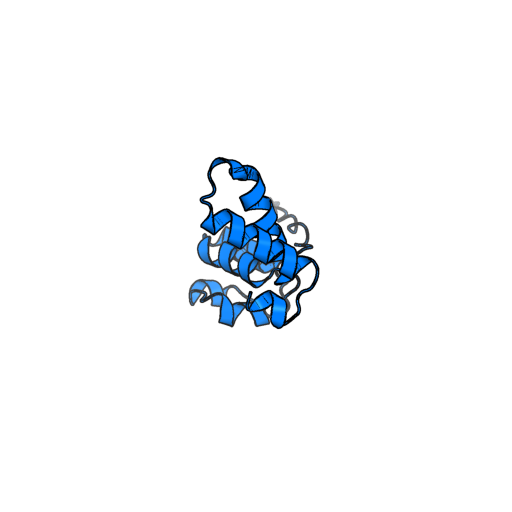107 ? 7.247 -14.102 -5.253 1.00 93.44 107 PRO A CA 1
ATOM 801 C C . PRO A 1 107 ? 8.095 -15.017 -4.356 1.00 93.44 107 PRO A C 1
ATOM 803 O O . PRO A 1 107 ? 7.875 -15.131 -3.149 1.00 93.44 107 PRO A O 1
ATOM 806 N N . SER A 1 108 ? 9.050 -15.723 -4.957 1.00 93.56 108 SER A N 1
ATOM 807 C CA . SER A 1 108 ? 10.007 -16.562 -4.249 1.00 93.56 108 SER A CA 1
ATOM 808 C C . SER A 1 108 ? 11.109 -15.708 -3.600 1.00 93.56 108 SER A C 1
ATOM 810 O O . SER A 1 108 ? 11.456 -14.645 -4.127 1.00 93.56 108 SER A O 1
ATOM 812 N N . PRO A 1 109 ? 11.734 -16.165 -2.494 1.00 91.75 109 PRO A N 1
ATOM 813 C CA . PRO A 1 109 ? 12.847 -15.444 -1.866 1.00 91.75 109 PRO A CA 1
ATOM 814 C C . PRO A 1 109 ? 14.001 -15.137 -2.832 1.00 91.75 109 PRO A C 1
ATOM 816 O O . PRO A 1 109 ? 14.666 -14.114 -2.703 1.00 91.75 109 PRO A O 1
ATOM 819 N N . ALA A 1 110 ? 14.214 -15.999 -3.833 1.00 92.12 110 ALA A N 1
ATOM 820 C CA . ALA A 1 110 ? 15.218 -15.794 -4.871 1.00 92.12 110 ALA A CA 1
ATOM 821 C C . ALA A 1 110 ? 14.923 -14.566 -5.749 1.00 92.12 110 ALA A C 1
ATOM 823 O O . ALA A 1 110 ? 15.846 -13.835 -6.091 1.00 92.12 110 ALA A O 1
ATOM 824 N N . ASN A 1 111 ? 13.655 -14.317 -6.091 1.00 91.88 111 ASN A N 1
ATOM 825 C CA . ASN A 1 111 ? 13.261 -13.141 -6.870 1.00 91.88 111 ASN A CA 1
ATOM 826 C C . ASN A 1 111 ? 13.101 -11.883 -6.010 1.00 91.88 111 ASN A C 1
ATOM 828 O O . ASN A 1 111 ? 13.117 -10.790 -6.556 1.00 91.88 111 ASN A O 1
ATOM 832 N N . GLN A 1 112 ? 12.952 -12.018 -4.689 1.00 86.75 112 GLN A N 1
ATOM 833 C CA . GLN A 1 112 ? 12.897 -10.877 -3.767 1.00 86.75 112 GLN A CA 1
ATOM 834 C C . GLN A 1 112 ? 14.276 -10.238 -3.541 1.00 86.75 112 GLN A C 1
ATOM 836 O O . GLN A 1 112 ? 14.362 -9.049 -3.254 1.00 86.75 112 GLN A O 1
ATOM 841 N N . ALA A 1 113 ? 15.345 -11.032 -3.640 1.00 82.25 113 ALA A N 1
ATOM 842 C CA . ALA A 1 113 ? 16.726 -10.585 -3.448 1.00 82.25 113 ALA A CA 1
ATOM 843 C C . ALA A 1 113 ? 17.436 -10.157 -4.749 1.00 82.25 113 ALA A C 1
ATOM 845 O O . ALA A 1 113 ? 18.608 -9.782 -4.690 1.00 82.25 113 ALA A O 1
ATOM 846 N N . ALA A 1 114 ? 16.766 -10.293 -5.898 1.00 66.69 114 ALA A N 1
ATOM 847 C CA . ALA A 1 114 ? 17.299 -10.014 -7.233 1.00 66.69 114 ALA A CA 1
ATOM 848 C C . ALA A 1 114 ? 17.086 -8.551 -7.634 1.00 66.69 114 ALA A C 1
ATOM 850 O O . ALA A 1 114 ? 17.987 -8.022 -8.320 1.00 66.69 114 ALA A O 1
#